Protein AF-A0A0L6UII6-F1 (afdb_monomer_lite)

Sequence (107 aa):
RLSQPPSSSTCNSNPASSAMIQGNSESFQNNSANNENSKGNSSSTWKQTPGVHTVKQSMKEDQFYMKKIKVMSQHSSNYRDQTVAMVKTKVIRQQVAEAEVTHMRTK

pLDDT: mean 73.09, std 25.51, range [31.62, 98.44]

Organism: NCBI:txid27349

Secondary structure (DSSP, 8-state):
-PPPPPPP--------------------------------------PPPPPHHHHHHHHHHHHHHHHHHHHHHHHHHHHHHHHHHHHHHHHHHHHHHHHHHHHHHH-

Structure (mmCIF, N/CA/C/O backbone):
data_AF-A0A0L6UII6-F1
#
_entry.id   AF-A0A0L6UII6-F1
#
loop_
_atom_site.group_PDB
_atom_site.id
_atom_site.type_symbol
_atom_site.label_atom_id
_atom_site.label_alt_id
_atom_site.label_comp_id
_atom_site.label_asym_id
_atom_site.label_entity_id
_atom_site.label_seq_id
_atom_site.pdbx_PDB_ins_code
_atom_site.Cartn_x
_atom_site.Cartn_y
_atom_site.Cartn_z
_atom_site.occupancy
_atom_site.B_iso_or_equiv
_atom_site.auth_seq_id
_atom_site.auth_comp_id
_atom_site.auth_asym_id
_atom_site.auth_atom_id
_atom_site.pdbx_PDB_model_num
ATOM 1 N N . ARG A 1 1 ? 26.121 22.310 -1.184 1.00 42.22 1 ARG A N 1
ATOM 2 C CA . ARG A 1 1 ? 24.942 23.201 -1.061 1.00 42.22 1 ARG A CA 1
ATOM 3 C C . ARG A 1 1 ? 23.721 22.314 -0.848 1.00 42.22 1 ARG A C 1
ATOM 5 O O . ARG A 1 1 ? 23.310 21.660 -1.793 1.00 42.22 1 ARG A O 1
ATOM 12 N N . LEU A 1 2 ? 23.244 22.196 0.393 1.00 42.50 2 LEU A N 1
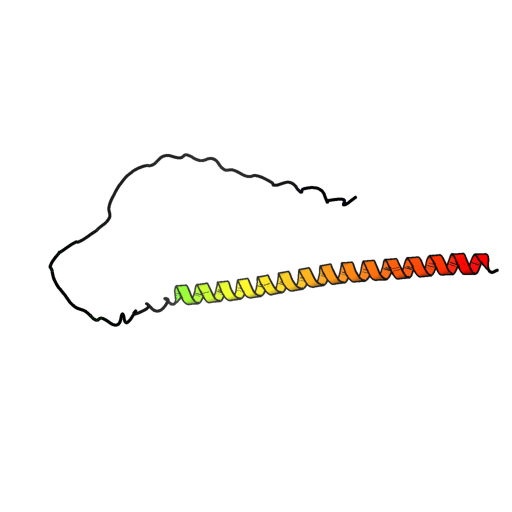ATOM 13 C CA . LEU A 1 2 ? 22.020 21.458 0.724 1.00 42.50 2 LEU A CA 1
ATOM 14 C C . LEU A 1 2 ? 20.824 22.400 0.529 1.00 42.50 2 LEU A C 1
ATOM 16 O O . LEU A 1 2 ? 20.823 23.487 1.100 1.00 42.50 2 LEU A O 1
ATOM 20 N N . SER A 1 3 ? 19.837 21.990 -0.268 1.00 44.59 3 SER A N 1
ATOM 21 C CA . SER A 1 3 ? 18.568 22.710 -0.440 1.00 44.59 3 SER A CA 1
ATOM 22 C C . SER A 1 3 ? 17.510 22.111 0.487 1.00 44.59 3 SER A C 1
ATOM 24 O O . SER A 1 3 ? 17.218 20.921 0.398 1.00 44.59 3 SER A O 1
ATOM 26 N N . GLN A 1 4 ? 16.952 22.933 1.374 1.00 52.38 4 GLN A N 1
ATOM 27 C CA . GLN A 1 4 ? 15.780 22.620 2.203 1.00 52.38 4 GLN A CA 1
ATOM 28 C C . GLN A 1 4 ? 14.473 22.883 1.419 1.00 52.38 4 GLN A C 1
ATOM 30 O O . GLN A 1 4 ? 14.469 23.764 0.555 1.00 52.38 4 GLN A O 1
ATOM 35 N N . PRO A 1 5 ? 13.362 22.171 1.701 1.00 47.78 5 PRO A N 1
ATOM 36 C CA . PRO A 1 5 ? 12.045 22.483 1.139 1.00 47.78 5 PRO A CA 1
ATOM 37 C C . PRO A 1 5 ? 11.284 23.566 1.947 1.00 47.78 5 PRO A C 1
ATOM 39 O O . PRO A 1 5 ? 11.589 23.773 3.123 1.00 47.78 5 PRO A O 1
ATOM 42 N N . PRO A 1 6 ? 10.292 24.252 1.335 1.00 47.94 6 PRO A N 1
ATOM 43 C CA . PRO A 1 6 ? 9.581 25.381 1.941 1.00 47.94 6 PRO A CA 1
ATOM 44 C C . PRO A 1 6 ? 8.506 24.971 2.964 1.00 47.94 6 PRO A C 1
ATOM 46 O O . PRO A 1 6 ? 7.826 23.956 2.823 1.00 47.94 6 PRO A O 1
ATOM 49 N N . SER A 1 7 ? 8.344 25.825 3.974 1.00 47.31 7 SER A N 1
ATOM 50 C CA . SER A 1 7 ? 7.404 25.742 5.096 1.00 47.31 7 SER A CA 1
ATOM 51 C C . SER A 1 7 ? 5.939 25.839 4.647 1.00 47.31 7 SER A C 1
ATOM 53 O O . SER A 1 7 ? 5.565 26.791 3.963 1.00 47.31 7 SER A O 1
ATOM 55 N N . SER A 1 8 ? 5.083 24.905 5.073 1.00 46.03 8 SER A N 1
ATOM 56 C CA . SER A 1 8 ? 3.636 24.959 4.823 1.00 46.03 8 SER A CA 1
ATOM 57 C C . SER A 1 8 ? 2.868 25.597 5.989 1.00 46.03 8 SER A C 1
ATOM 59 O O . SER A 1 8 ? 2.976 25.162 7.132 1.00 46.03 8 SER A O 1
ATOM 61 N N . SER A 1 9 ? 2.089 26.617 5.628 1.00 41.56 9 SER A N 1
ATOM 62 C CA . SER A 1 9 ? 1.083 27.392 6.367 1.00 41.56 9 SER A CA 1
ATOM 63 C C . SER A 1 9 ? 0.309 26.655 7.477 1.00 41.56 9 SER A C 1
ATOM 65 O O . SER A 1 9 ? -0.324 25.628 7.241 1.00 41.56 9 SER A O 1
ATOM 67 N N . THR A 1 10 ? 0.299 27.255 8.672 1.00 39.91 10 THR A N 1
ATOM 68 C CA . THR A 1 10 ? -0.571 26.908 9.805 1.00 39.91 10 THR A CA 1
ATOM 69 C C . THR A 1 10 ? -1.860 27.731 9.714 1.00 39.91 10 THR A C 1
ATOM 71 O O . THR A 1 10 ? -1.822 28.955 9.837 1.00 39.91 10 THR A O 1
ATOM 74 N N . CYS A 1 11 ? -3.013 27.094 9.511 1.00 32.25 11 CYS A N 1
ATOM 75 C CA . CYS A 1 11 ? -4.308 27.765 9.620 1.00 32.25 11 CYS A CA 1
ATOM 76 C C . CYS A 1 11 ? -4.738 27.847 11.095 1.00 32.25 11 CYS A C 1
ATOM 78 O O . CYS A 1 11 ? -5.068 26.845 11.726 1.00 32.25 11 CYS A O 1
ATOM 80 N N . ASN A 1 12 ? -4.705 29.070 11.628 1.00 39.38 12 ASN A N 1
ATOM 81 C CA . ASN A 1 12 ? -5.232 29.467 12.931 1.00 39.38 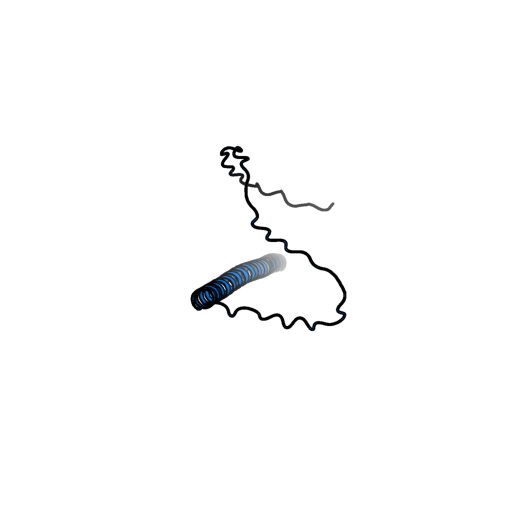12 ASN A CA 1
ATOM 82 C C . ASN A 1 12 ? -6.768 29.507 12.912 1.00 39.38 12 ASN A C 1
ATOM 84 O O . ASN A 1 12 ? -7.375 30.008 11.967 1.00 39.38 12 ASN A O 1
ATOM 88 N N . SER A 1 13 ? -7.401 29.085 14.003 1.00 39.84 13 SER A N 1
ATOM 89 C CA . SER A 1 13 ? -8.771 29.474 14.349 1.00 39.84 13 SER A CA 1
ATOM 90 C C . SER A 1 13 ? -8.878 29.567 15.869 1.00 39.84 13 SER A C 1
ATOM 92 O O . SER A 1 13 ? -8.976 28.557 16.557 1.00 39.84 13 SER A O 1
ATOM 94 N N . ASN A 1 14 ? -8.819 30.796 16.386 1.00 46.53 14 ASN A N 1
ATOM 95 C CA . ASN A 1 14 ? -9.210 31.131 17.754 1.00 46.53 14 ASN A CA 1
ATOM 96 C C . ASN A 1 14 ? -10.729 31.337 17.807 1.00 46.53 14 ASN A C 1
ATOM 98 O O . ASN A 1 14 ? -11.262 32.045 16.952 1.00 46.53 14 ASN A O 1
ATOM 102 N N . PRO A 1 15 ? -11.394 30.899 18.883 1.00 44.84 15 PRO A N 1
ATOM 103 C CA . PRO A 1 15 ? -12.525 31.624 19.431 1.00 44.84 15 PRO A CA 1
ATOM 104 C C . PRO A 1 15 ? -12.137 32.206 20.795 1.00 44.84 15 PRO A C 1
ATOM 106 O O . PRO A 1 15 ? -11.878 31.485 21.755 1.00 44.84 15 PRO A O 1
ATOM 109 N N . ALA A 1 16 ? -12.090 33.535 20.878 1.00 42.03 16 ALA A N 1
ATOM 110 C CA . ALA A 1 16 ? -12.043 34.235 22.152 1.00 42.03 16 ALA A CA 1
ATOM 111 C C . ALA A 1 16 ? -13.435 34.184 22.801 1.00 42.03 16 ALA A C 1
ATOM 113 O O . ALA A 1 16 ? -14.405 34.672 22.221 1.00 42.03 16 ALA A O 1
ATOM 114 N N . SER A 1 17 ? -13.536 33.637 24.014 1.00 40.78 17 SER A N 1
ATOM 115 C CA . SER A 1 17 ? -14.628 33.971 24.928 1.00 40.78 17 SER A CA 1
ATOM 116 C C . SER A 1 17 ? -14.146 33.921 26.380 1.00 40.78 17 SER A C 1
ATOM 118 O O . SER A 1 17 ? -13.778 32.871 26.894 1.00 40.78 17 SER A O 1
ATOM 120 N N . SER A 1 18 ? -14.100 35.118 26.967 1.00 37.16 18 SER A N 1
ATOM 121 C CA . SER A 1 18 ? -14.169 35.485 28.384 1.00 37.16 18 SER A CA 1
ATOM 122 C C . SER A 1 18 ? -13.521 34.577 29.431 1.00 37.16 18 SER A C 1
ATOM 124 O O . SER A 1 18 ? -14.130 33.656 29.968 1.00 37.16 18 SER A O 1
ATOM 126 N N . ALA A 1 19 ? -12.326 34.985 29.858 1.00 43.88 19 ALA A N 1
ATOM 127 C CA . ALA A 1 19 ? -11.842 34.735 31.206 1.00 43.88 19 ALA A CA 1
ATOM 128 C C . ALA A 1 19 ? -12.627 35.608 32.203 1.00 43.88 19 ALA A C 1
ATOM 130 O O . ALA A 1 19 ? -12.491 36.825 32.165 1.00 43.88 19 ALA A O 1
ATOM 131 N N . MET A 1 20 ? -13.446 34.985 33.057 1.00 41.50 20 MET A N 1
ATOM 132 C CA . MET A 1 20 ? -13.833 35.416 34.414 1.00 41.50 20 MET A CA 1
ATOM 133 C C . MET A 1 20 ? -14.890 34.437 34.939 1.00 41.50 20 MET A C 1
ATOM 135 O O . MET A 1 20 ? -16.027 34.541 34.508 1.00 41.50 20 MET A O 1
ATOM 139 N N . ILE A 1 21 ? -14.525 33.516 35.842 1.00 41.09 21 ILE A N 1
ATOM 140 C CA . ILE A 1 21 ? -15.174 33.304 37.154 1.00 41.09 21 ILE A CA 1
ATOM 141 C C . ILE A 1 21 ? -14.120 32.643 38.055 1.00 41.09 21 ILE A C 1
ATOM 143 O O . ILE A 1 21 ? -13.785 31.472 37.901 1.00 41.09 21 ILE A O 1
ATOM 147 N N . GLN A 1 22 ? -13.594 33.427 38.994 1.00 37.16 22 GLN A N 1
ATOM 148 C CA . GLN A 1 22 ? -13.014 32.934 40.236 1.00 37.16 22 GLN A CA 1
ATOM 149 C C . GLN A 1 22 ? -14.155 32.875 41.256 1.00 37.16 22 GLN A C 1
ATOM 151 O O . GLN A 1 22 ? -14.829 33.877 41.483 1.00 37.16 22 GLN A O 1
ATOM 156 N N . GLY A 1 23 ? -14.384 31.700 41.837 1.00 31.62 23 GLY A N 1
ATOM 157 C CA . GLY A 1 23 ? -15.409 31.460 42.846 1.00 31.62 23 GLY A CA 1
ATOM 158 C C . GLY A 1 23 ? -15.216 30.084 43.474 1.00 31.62 23 GLY A C 1
ATOM 159 O O . GLY A 1 23 ? -15.505 29.070 42.849 1.00 31.62 23 GLY A O 1
ATOM 160 N N . ASN A 1 24 ? -14.666 30.096 44.687 1.00 43.03 24 ASN A N 1
ATOM 161 C CA . ASN A 1 24 ? -14.556 29.018 45.683 1.00 43.03 24 ASN A CA 1
ATOM 162 C C . ASN A 1 24 ? -15.922 28.296 45.843 1.00 43.03 24 ASN A C 1
ATOM 164 O O . ASN A 1 24 ? -16.942 28.859 45.466 1.00 43.03 24 ASN A O 1
ATOM 168 N N . SER A 1 25 ? -16.127 27.093 46.370 1.00 43.47 25 SER A N 1
ATOM 169 C CA . SER A 1 25 ? -15.527 26.225 47.394 1.00 43.47 25 SER A CA 1
ATOM 170 C C . SER A 1 25 ? -16.273 24.875 47.179 1.00 43.47 25 SER A C 1
ATOM 172 O O . SER A 1 25 ? -17.355 24.871 46.606 1.00 43.47 25 SER A O 1
ATOM 174 N N . GLU A 1 26 ? -15.823 23.669 47.503 1.00 32.91 26 GLU A N 1
ATOM 175 C CA . GLU A 1 26 ? -15.523 23.173 48.838 1.00 32.91 26 GLU A CA 1
ATOM 176 C C . GLU A 1 26 ? -15.027 21.727 48.685 1.00 32.91 26 GLU A C 1
ATOM 178 O O . GLU A 1 26 ? -15.648 20.881 48.039 1.00 32.91 26 GLU A O 1
ATOM 183 N N . SER A 1 27 ? -13.876 21.464 49.290 1.00 36.53 27 SER A N 1
ATOM 184 C CA . SER A 1 27 ? -13.357 20.131 49.552 1.00 36.53 27 SER A CA 1
ATOM 185 C C . SER A 1 27 ? -14.042 19.616 50.817 1.00 36.53 27 SER A C 1
ATOM 187 O O . SER A 1 27 ? -13.889 20.232 51.871 1.00 36.53 27 SER A O 1
ATOM 189 N N . PHE A 1 28 ? -14.7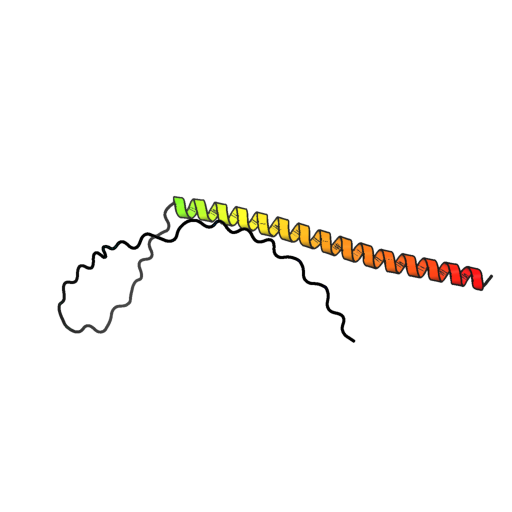20 18.470 50.764 1.00 34.41 28 PHE A N 1
ATOM 190 C CA . PHE A 1 28 ? -15.074 17.749 51.987 1.00 34.41 28 PHE A CA 1
ATOM 191 C C . PHE A 1 28 ? -13.889 16.880 52.419 1.00 34.41 28 PHE A C 1
ATOM 193 O O . PHE A 1 28 ? -13.818 15.684 52.142 1.00 34.41 28 PHE A O 1
ATOM 200 N N . GLN A 1 29 ? -12.933 17.522 53.090 1.00 42.56 29 GLN A N 1
ATOM 201 C CA . GLN A 1 29 ? -12.005 16.863 54.001 1.00 42.56 29 GLN A CA 1
ATOM 202 C C . GLN A 1 29 ? -12.745 16.607 55.316 1.00 42.56 29 GLN A C 1
ATOM 204 O O . GLN A 1 29 ? -13.026 17.546 56.053 1.00 42.56 29 GLN A O 1
ATOM 209 N N . ASN A 1 30 ? -13.007 15.343 55.643 1.00 35.38 30 ASN A N 1
ATOM 210 C CA . ASN A 1 30 ? -13.278 14.948 57.022 1.00 35.38 30 ASN A CA 1
ATOM 211 C C . ASN A 1 30 ? -11.998 14.330 57.584 1.00 35.38 30 ASN A C 1
ATOM 213 O O . ASN A 1 30 ? -11.712 13.155 57.369 1.00 35.38 30 ASN A O 1
ATOM 217 N N . ASN A 1 31 ? -11.210 15.151 58.276 1.00 49.09 31 ASN A N 1
ATOM 218 C CA . ASN A 1 31 ? -10.140 14.673 59.142 1.00 49.09 31 ASN A CA 1
ATOM 219 C C . ASN A 1 31 ? -10.753 14.241 60.479 1.00 49.09 31 ASN A C 1
ATOM 221 O O . ASN A 1 31 ? -11.454 15.020 61.120 1.00 49.09 31 ASN A O 1
ATOM 225 N N . SER A 1 32 ? -10.421 13.040 60.945 1.00 44.41 32 SER A N 1
ATOM 226 C CA . SER A 1 32 ? -10.421 12.733 62.375 1.00 44.41 32 SER A CA 1
ATOM 227 C C . SER A 1 32 ? -9.091 12.062 62.684 1.00 44.41 32 SER A C 1
ATOM 229 O O . SER A 1 32 ? -8.805 10.963 62.215 1.00 44.41 32 SER A O 1
ATOM 231 N N . ALA A 1 33 ? -8.226 12.807 63.365 1.00 48.00 33 ALA A N 1
ATOM 232 C CA . ALA A 1 33 ? -6.905 12.364 63.770 1.00 48.00 33 ALA A CA 1
ATOM 233 C C . ALA A 1 33 ? -7.015 11.347 64.910 1.00 48.00 33 ALA A C 1
ATOM 235 O O . ALA A 1 33 ? -7.786 11.567 65.840 1.00 48.00 33 ALA A O 1
ATOM 236 N N . ASN A 1 34 ? -6.197 10.293 64.876 1.00 37.62 34 ASN A N 1
ATOM 237 C CA . ASN A 1 34 ? -5.447 9.851 66.049 1.00 37.62 34 ASN A CA 1
ATOM 238 C C . ASN A 1 34 ? -4.303 8.899 65.672 1.00 37.62 34 ASN A C 1
ATOM 240 O O . ASN A 1 34 ? -4.251 8.321 64.593 1.00 37.62 34 ASN A O 1
ATOM 244 N N . ASN A 1 35 ? -3.356 8.881 66.594 1.00 39.81 35 ASN A N 1
ATOM 245 C CA . ASN A 1 35 ? -1.933 8.600 66.522 1.00 39.81 35 ASN A CA 1
ATOM 246 C C . ASN A 1 35 ? -1.538 7.115 66.314 1.00 39.81 35 ASN A C 1
ATOM 248 O O . ASN A 1 35 ? -2.310 6.208 66.601 1.00 39.81 35 ASN A O 1
ATOM 252 N N . GLU A 1 36 ? -0.261 6.942 65.951 1.00 41.53 36 GLU A N 1
ATOM 253 C CA . GLU A 1 36 ? 0.640 5.828 66.286 1.00 41.53 36 GLU A CA 1
ATOM 254 C C . GLU A 1 36 ? 0.613 4.514 65.472 1.00 41.53 36 GLU A C 1
ATOM 256 O O . GLU A 1 36 ? -0.354 3.768 65.422 1.00 41.53 36 GLU A O 1
ATOM 261 N N . ASN A 1 37 ? 1.793 4.223 64.899 1.00 46.72 37 ASN A N 1
ATOM 262 C CA . ASN A 1 37 ? 2.375 2.912 64.598 1.00 46.72 37 ASN A CA 1
ATOM 263 C C . ASN A 1 37 ? 1.460 1.794 64.067 1.00 46.72 37 ASN A C 1
ATOM 265 O O . ASN A 1 37 ? 0.871 1.040 64.832 1.00 46.72 37 ASN A O 1
ATOM 269 N N . SER A 1 38 ? 1.591 1.479 62.774 1.00 40.09 38 SER A N 1
ATOM 270 C CA . SER A 1 38 ? 1.727 0.069 62.391 1.00 40.09 38 SER A CA 1
ATOM 271 C C . SER A 1 38 ? 2.463 -0.096 61.067 1.00 40.09 38 SER A C 1
ATOM 273 O O . SER A 1 38 ? 2.074 0.401 60.012 1.00 40.09 38 SER A O 1
ATOM 275 N N . LYS A 1 39 ? 3.580 -0.806 61.164 1.00 51.75 39 LYS A N 1
ATOM 276 C CA . LYS A 1 39 ? 4.400 -1.303 60.073 1.00 51.75 39 LYS A CA 1
ATOM 277 C C . LYS A 1 39 ? 3.667 -2.511 59.490 1.00 51.75 39 LYS A C 1
ATOM 279 O O . LYS A 1 39 ? 3.479 -3.501 60.185 1.00 51.75 39 LYS A O 1
ATOM 284 N N . GLY A 1 40 ? 3.307 -2.429 58.213 1.00 52.41 40 GLY A N 1
ATOM 285 C CA . GLY A 1 40 ? 2.728 -3.533 57.450 1.00 52.41 40 GLY A CA 1
ATOM 286 C C . GLY A 1 40 ? 1.288 -3.263 57.048 1.00 52.41 40 GLY A C 1
ATOM 287 O O . GLY A 1 40 ? 0.420 -3.181 57.898 1.00 52.41 40 GLY A O 1
ATOM 288 N N . ASN A 1 41 ? 1.052 -3.137 55.743 1.00 44.75 41 ASN A N 1
ATOM 289 C CA . ASN A 1 41 ? -0.219 -3.484 55.118 1.00 44.75 41 ASN A CA 1
ATOM 290 C C . ASN A 1 41 ? 0.031 -3.658 53.619 1.00 44.75 41 ASN A C 1
ATOM 292 O O . ASN A 1 41 ? 0.255 -2.697 52.886 1.00 44.75 41 ASN A O 1
ATOM 296 N N . SER A 1 42 ? 0.040 -4.915 53.177 1.00 60.97 42 SER A N 1
ATOM 297 C CA . SER A 1 42 ? -0.080 -5.284 51.772 1.00 60.97 42 SER A CA 1
ATOM 298 C C . SER A 1 42 ? -1.330 -4.610 51.209 1.00 60.97 42 SER A C 1
ATOM 300 O O . SER A 1 42 ? -2.448 -4.991 51.558 1.00 60.97 42 SER A O 1
ATOM 302 N N . SER A 1 43 ? -1.156 -3.587 50.375 1.00 59.69 43 SER A N 1
ATOM 303 C CA . SER A 1 43 ? -2.264 -2.882 49.740 1.00 59.69 43 SER A CA 1
ATOM 304 C C . SER A 1 43 ? -2.910 -3.791 48.695 1.00 59.69 43 SER A C 1
ATOM 306 O O . SER A 1 43 ? -2.587 -3.749 47.506 1.00 59.69 43 SER A O 1
ATOM 308 N N . SER A 1 44 ? -3.850 -4.638 49.126 1.00 62.00 44 SER A N 1
ATOM 309 C CA . SER A 1 44 ? -4.772 -5.290 48.200 1.00 62.00 44 SER A CA 1
ATOM 310 C C . SER A 1 44 ? -5.598 -4.184 47.544 1.00 62.00 44 SER A C 1
ATOM 312 O O . SER A 1 44 ? -6.570 -3.675 48.104 1.00 62.00 44 SER A O 1
ATOM 314 N N . THR A 1 45 ? -5.144 -3.741 46.378 1.00 74.62 45 THR A N 1
ATOM 315 C CA . THR A 1 45 ? -5.818 -2.707 45.604 1.00 74.62 45 THR A CA 1
ATOM 316 C C . THR A 1 45 ? -7.015 -3.369 44.941 1.00 74.62 45 THR A C 1
ATOM 318 O O . THR A 1 45 ? -6.892 -3.967 43.873 1.00 74.62 45 THR A O 1
ATOM 321 N N . TRP A 1 46 ? -8.173 -3.306 45.592 1.00 69.88 46 TRP A N 1
ATOM 322 C CA . TRP A 1 46 ? -9.440 -3.702 44.989 1.00 69.88 46 TRP A CA 1
ATOM 323 C C . TRP A 1 46 ? -9.747 -2.728 43.850 1.00 69.88 46 TRP A C 1
ATOM 325 O O . TRP A 1 46 ? -10.219 -1.615 44.075 1.00 69.88 46 TRP A O 1
ATOM 335 N N . LYS A 1 47 ? -9.413 -3.108 42.612 1.00 82.38 47 LYS A N 1
ATOM 336 C CA . LYS A 1 47 ? -9.804 -2.327 41.436 1.00 82.38 47 LYS A CA 1
ATOM 337 C C . LYS A 1 47 ? -11.273 -2.592 41.145 1.00 82.38 47 LYS A C 1
ATOM 339 O O . LYS A 1 47 ? -11.676 -3.740 40.978 1.00 82.38 47 LYS A O 1
ATOM 344 N N . GLN A 1 48 ? -12.058 -1.523 41.074 1.00 85.19 48 GLN A N 1
ATOM 345 C CA . GLN A 1 48 ? -13.453 -1.612 40.675 1.00 85.19 48 GLN A CA 1
ATOM 346 C C . GLN A 1 48 ? -13.541 -2.125 39.236 1.00 85.19 48 GLN A C 1
ATOM 348 O O . GLN A 1 48 ? -12.859 -1.621 38.339 1.00 85.19 48 GLN A O 1
ATOM 353 N N . THR A 1 49 ? -14.367 -3.144 39.020 1.00 87.12 49 THR A N 1
ATOM 354 C CA . THR A 1 49 ? -14.625 -3.681 37.688 1.00 87.12 49 THR A CA 1
ATOM 355 C C . THR A 1 49 ? -15.310 -2.612 36.836 1.00 87.12 49 THR A C 1
ATOM 357 O O . THR A 1 49 ? -16.262 -1.982 37.306 1.00 87.12 49 THR A O 1
ATOM 360 N N . PRO A 1 50 ? -14.864 -2.392 35.586 1.00 89.44 50 PRO A N 1
ATOM 361 C CA . PRO A 1 50 ? -15.526 -1.456 34.691 1.00 89.44 50 PRO A CA 1
ATOM 362 C C . PRO A 1 50 ? -16.999 -1.823 34.516 1.00 89.44 50 PRO A C 1
ATOM 364 O O . PRO A 1 50 ? -17.343 -2.985 34.288 1.00 89.44 50 PRO A O 1
ATOM 367 N N . GLY A 1 51 ? -17.875 -0.824 34.604 1.00 93.81 51 GLY A N 1
ATOM 368 C CA . GLY A 1 51 ? -19.297 -1.024 34.358 1.00 93.81 51 GLY A CA 1
ATOM 369 C C . GLY A 1 51 ? -19.566 -1.442 32.910 1.00 93.81 51 GLY A C 1
ATOM 370 O O . GLY A 1 51 ? -18.789 -1.152 31.998 1.00 93.81 51 GLY A O 1
ATOM 371 N N . VAL A 1 52 ? -20.719 -2.071 32.674 1.00 91.62 52 VAL A N 1
ATOM 372 C CA . VAL A 1 52 ? -21.143 -2.542 31.340 1.00 91.62 52 VAL A CA 1
ATOM 373 C C . VAL A 1 52 ? -21.087 -1.431 30.284 1.00 91.62 52 VAL A C 1
ATOM 375 O O . VAL A 1 52 ? -20.724 -1.687 29.139 1.00 91.62 52 VAL A O 1
ATOM 378 N N . HIS A 1 53 ? -21.419 -0.191 30.656 1.00 92.81 53 HIS A N 1
ATOM 379 C CA . HIS A 1 53 ? -21.335 0.960 29.753 1.00 92.81 53 HIS A CA 1
ATOM 380 C C . HIS A 1 53 ? -19.899 1.261 29.323 1.00 92.81 53 HIS A C 1
ATOM 382 O O . HIS A 1 53 ? -19.661 1.471 28.136 1.00 92.81 53 HIS A O 1
ATOM 388 N N . THR A 1 54 ? -18.947 1.216 30.257 1.00 91.38 54 THR A N 1
ATOM 389 C CA . THR A 1 54 ? -17.523 1.425 29.979 1.00 91.38 54 THR A CA 1
ATOM 390 C C . THR A 1 54 ? -16.992 0.357 29.030 1.00 91.38 54 THR A C 1
ATOM 392 O O . THR A 1 54 ? -16.359 0.694 28.036 1.00 91.38 54 THR A O 1
ATOM 395 N N . VAL A 1 55 ? -17.326 -0.916 29.270 1.00 89.38 55 VAL A N 1
ATOM 396 C CA . VAL A 1 55 ? -16.910 -2.029 28.396 1.00 89.38 55 VAL A CA 1
ATOM 397 C C . VAL A 1 55 ? -17.534 -1.909 27.001 1.00 89.38 55 VAL A C 1
ATOM 399 O O . VAL A 1 55 ? -16.855 -2.067 25.990 1.00 89.38 55 VAL A O 1
ATOM 402 N N . LYS A 1 56 ? -18.828 -1.578 26.907 1.00 90.38 56 LYS A N 1
ATOM 403 C CA . LYS A 1 56 ? -19.489 -1.366 25.606 1.00 90.38 56 LYS A CA 1
ATOM 404 C C . LYS A 1 56 ? -18.866 -0.209 24.828 1.00 90.38 56 LYS A C 1
ATOM 406 O O . LYS A 1 56 ? -18.792 -0.280 23.603 1.00 90.38 56 LYS A O 1
ATOM 411 N N . GLN A 1 57 ? -18.467 0.853 25.519 1.00 93.25 57 GLN A N 1
ATOM 412 C CA . GLN A 1 57 ? -17.830 2.007 24.900 1.00 93.25 57 GLN A CA 1
ATOM 413 C C . GLN A 1 57 ? -16.420 1.664 24.409 1.00 93.25 57 GLN A C 1
ATOM 415 O O . GLN A 1 57 ? -16.125 1.914 23.242 1.00 93.25 57 GLN A O 1
ATOM 420 N N . SER A 1 58 ? -15.601 1.000 25.230 1.00 91.31 58 SER A N 1
ATOM 421 C CA . SER A 1 58 ? -14.244 0.604 24.833 1.00 91.31 58 SER A CA 1
ATOM 422 C C . SER A 1 58 ? -14.258 -0.327 23.619 1.00 91.31 58 SER A C 1
ATOM 424 O O . SER A 1 58 ? -13.516 -0.112 22.670 1.00 91.31 58 SER A O 1
ATOM 426 N N . MET A 1 59 ? -15.189 -1.285 23.563 1.00 90.19 59 MET A N 1
ATOM 427 C CA . MET A 1 59 ? -15.330 -2.165 22.396 1.00 90.19 59 MET A CA 1
ATOM 428 C C . MET A 1 59 ? -15.670 -1.399 21.106 1.00 90.19 59 MET A C 1
ATOM 430 O O . MET A 1 59 ? -15.215 -1.774 20.025 1.00 90.19 59 MET A O 1
ATOM 434 N N . LYS A 1 60 ? -16.476 -0.332 21.187 1.00 92.94 60 LYS A N 1
ATOM 435 C CA . LYS A 1 60 ? -16.777 0.521 20.023 1.00 92.94 60 LYS A CA 1
ATOM 436 C C . LYS A 1 60 ? -15.554 1.326 19.593 1.00 92.94 60 LYS A C 1
ATOM 438 O O . LYS A 1 60 ? -15.314 1.468 18.393 1.00 92.94 60 LYS A O 1
ATOM 443 N N . GLU A 1 61 ? -14.795 1.838 20.554 1.00 93.38 61 GLU A N 1
ATOM 444 C CA . GLU A 1 61 ? -13.557 2.581 20.310 1.00 93.38 61 GLU A CA 1
ATOM 445 C C . GLU A 1 61 ? -12.489 1.690 19.671 1.00 93.38 61 GLU A C 1
ATOM 447 O O . GLU A 1 61 ? -11.906 2.085 18.661 1.00 93.38 61 GLU A O 1
ATOM 452 N N . ASP A 1 62 ? -12.323 0.457 20.151 1.00 94.06 62 ASP A N 1
ATOM 453 C CA . ASP A 1 62 ? -11.413 -0.535 19.569 1.00 94.06 62 ASP A CA 1
ATOM 454 C C . ASP A 1 62 ? -11.784 -0.847 18.114 1.00 94.06 62 ASP A C 1
ATOM 456 O O . ASP A 1 62 ? -10.932 -0.853 17.220 1.00 94.06 62 ASP A O 1
ATOM 460 N N . GLN A 1 63 ? -13.078 -1.039 17.837 1.00 95.25 63 GLN A N 1
ATOM 461 C CA . GLN A 1 63 ? -13.565 -1.256 16.472 1.00 95.25 63 GLN A CA 1
ATOM 462 C C . GLN A 1 63 ? -13.312 -0.047 15.566 1.00 95.25 63 GLN A C 1
ATOM 464 O O . GLN A 1 63 ? -12.935 -0.212 14.400 1.00 95.25 63 GLN A O 1
ATOM 469 N N . PHE A 1 64 ? -13.521 1.168 16.074 1.00 93.62 64 PHE A N 1
ATOM 470 C CA . PHE A 1 64 ? -13.228 2.395 15.339 1.00 93.62 64 PHE A CA 1
ATOM 471 C C . PHE A 1 64 ? -11.729 2.532 15.059 1.00 93.62 64 PHE A C 1
ATOM 473 O O . PHE A 1 64 ? -11.336 2.800 13.921 1.00 93.62 64 PHE A O 1
ATOM 480 N N . TYR A 1 65 ? -10.888 2.291 16.063 1.00 95.38 65 TYR A N 1
ATOM 481 C CA . TYR A 1 65 ? -9.438 2.370 15.946 1.00 95.38 65 TYR A CA 1
ATOM 482 C C . TYR A 1 65 ? -8.897 1.347 14.943 1.00 95.38 65 TYR A C 1
ATOM 484 O O . TYR A 1 65 ? -8.123 1.702 14.052 1.00 95.38 65 TYR A O 1
ATOM 492 N N . MET A 1 66 ? -9.391 0.108 14.993 1.00 96.44 66 MET A N 1
ATOM 493 C CA . MET A 1 66 ? -9.037 -0.931 14.026 1.00 96.44 66 MET A CA 1
ATOM 494 C C . MET A 1 66 ? -9.418 -0.528 12.594 1.00 96.44 66 MET A C 1
ATOM 496 O O . MET A 1 66 ? -8.611 -0.664 11.669 1.00 96.44 66 MET A O 1
ATOM 500 N N . LYS A 1 67 ? -10.624 0.025 12.393 1.00 97.19 67 LYS A N 1
ATOM 501 C CA . LYS A 1 67 ? -11.043 0.554 11.082 1.00 97.19 67 LYS A CA 1
ATOM 502 C C . LYS A 1 67 ? -10.137 1.696 10.623 1.00 97.19 67 LYS A C 1
ATOM 504 O O . LYS A 1 67 ? -9.723 1.706 9.464 1.00 97.19 67 LYS A O 1
ATOM 509 N N . LYS A 1 68 ? -9.796 2.623 11.520 1.00 96.62 68 LYS A N 1
ATOM 510 C CA . LYS A 1 68 ? -8.910 3.755 11.230 1.00 96.62 68 LYS A CA 1
ATOM 511 C C . LYS A 1 68 ? -7.526 3.281 10.783 1.00 96.62 68 LYS A C 1
ATOM 513 O O . LYS A 1 68 ? -7.060 3.727 9.736 1.00 96.62 68 LYS A O 1
ATOM 518 N N . ILE A 1 69 ? -6.911 2.340 11.506 1.00 97.38 69 ILE A N 1
ATOM 519 C CA . ILE A 1 69 ? -5.617 1.752 11.121 1.00 97.38 69 ILE A CA 1
ATOM 520 C C . ILE A 1 69 ? -5.707 1.118 9.734 1.00 97.38 69 ILE A C 1
ATOM 522 O O . ILE A 1 69 ? -4.861 1.392 8.884 1.00 97.38 69 ILE A O 1
ATOM 526 N N . LYS A 1 70 ? -6.742 0.306 9.481 1.00 97.62 70 LYS A N 1
ATOM 527 C CA . LYS A 1 70 ? -6.916 -0.369 8.189 1.00 97.62 70 LYS A CA 1
ATOM 528 C C . LYS A 1 70 ? -6.984 0.630 7.033 1.00 97.62 70 LYS A C 1
ATOM 530 O O . LYS A 1 70 ? -6.282 0.461 6.040 1.00 97.62 70 LYS A O 1
ATOM 535 N N . VAL A 1 71 ? -7.801 1.675 7.167 1.00 97.31 71 VAL A N 1
ATOM 536 C CA . VAL A 1 71 ? -7.942 2.713 6.134 1.00 97.31 71 VAL A CA 1
ATOM 537 C C . VAL A 1 71 ? -6.623 3.455 5.920 1.00 97.31 71 VAL A C 1
ATOM 539 O O . VAL A 1 71 ? -6.198 3.616 4.777 1.00 97.31 71 VAL A O 1
ATOM 542 N N . MET A 1 72 ? -5.940 3.850 6.997 1.00 97.31 72 MET A N 1
ATOM 543 C CA . MET A 1 72 ? -4.647 4.534 6.897 1.00 97.31 72 MET A CA 1
ATOM 544 C C . MET A 1 72 ? -3.584 3.664 6.222 1.00 97.31 72 MET A C 1
ATOM 546 O O . MET A 1 72 ? -2.854 4.157 5.366 1.00 97.31 72 MET A O 1
ATOM 550 N N . SER A 1 73 ? -3.524 2.375 6.563 1.00 97.25 73 SER A N 1
ATOM 551 C CA . SER A 1 73 ? -2.594 1.420 5.954 1.00 97.25 73 SER A CA 1
ATOM 552 C C . SER A 1 73 ? -2.872 1.213 4.467 1.00 97.25 73 SER A C 1
ATOM 554 O O . SER A 1 73 ? -1.943 1.143 3.665 1.00 97.25 73 SER A O 1
ATOM 556 N N . GLN A 1 74 ? -4.145 1.113 4.081 1.00 96.50 74 GLN A N 1
ATOM 557 C CA . GLN A 1 74 ? -4.513 0.957 2.677 1.00 96.50 74 GLN A CA 1
ATOM 558 C C . GLN A 1 74 ? -4.140 2.204 1.868 1.00 96.50 74 GLN A C 1
ATOM 560 O O . GLN A 1 74 ? -3.587 2.098 0.773 1.00 96.50 74 GLN A O 1
ATOM 565 N N . HIS A 1 75 ? -4.426 3.383 2.421 1.00 96.38 75 HIS A N 1
ATOM 566 C CA . HIS A 1 75 ? -4.118 4.655 1.781 1.00 96.38 75 HIS A CA 1
ATOM 567 C C . HIS A 1 75 ? -2.604 4.858 1.619 1.00 96.38 75 HIS A C 1
ATOM 569 O O . HIS A 1 75 ? -2.144 5.242 0.544 1.00 96.38 75 HIS A O 1
ATOM 575 N N . SER A 1 76 ? -1.813 4.552 2.653 1.00 95.75 76 SER A N 1
ATOM 576 C CA . SER A 1 76 ? -0.355 4.697 2.594 1.00 95.75 76 SER A CA 1
ATOM 577 C C . SER A 1 76 ? 0.297 3.715 1.616 1.00 95.75 76 SER A C 1
ATOM 579 O O . SER A 1 76 ? 1.202 4.115 0.880 1.00 95.75 76 SER A O 1
ATOM 581 N N . SER A 1 77 ? -0.184 2.466 1.550 1.00 94.69 77 SER A N 1
ATOM 582 C CA . SER A 1 77 ? 0.288 1.493 0.555 1.00 94.69 77 SER A CA 1
ATOM 583 C C . SER A 1 77 ? 0.006 1.980 -0.860 1.00 94.69 77 SER A C 1
ATOM 585 O O . SER A 1 77 ? 0.926 2.058 -1.667 1.00 94.69 77 SER A O 1
ATOM 587 N N . ASN A 1 78 ? -1.234 2.395 -1.141 1.00 95.88 78 ASN A N 1
ATOM 588 C CA . ASN A 1 78 ? -1.627 2.855 -2.472 1.00 95.88 78 ASN A CA 1
ATOM 589 C C . ASN A 1 78 ? -0.758 4.031 -2.955 1.00 95.88 78 ASN A C 1
ATOM 591 O O . ASN A 1 78 ? -0.238 4.002 -4.070 1.00 95.88 78 ASN A O 1
ATOM 595 N N . TYR A 1 79 ? -0.523 5.017 -2.085 1.00 96.44 79 TYR A N 1
ATOM 596 C CA . TYR A 1 79 ? 0.336 6.160 -2.395 1.00 96.44 79 TYR A CA 1
ATOM 597 C C . TYR A 1 79 ? 1.787 5.748 -2.699 1.00 96.44 79 TYR A C 1
ATOM 599 O O . TYR A 1 79 ? 2.409 6.228 -3.658 1.00 96.44 79 TYR A O 1
ATOM 607 N N . ARG A 1 80 ? 2.342 4.830 -1.898 1.00 96.56 80 ARG A N 1
ATOM 608 C CA . ARG A 1 80 ? 3.690 4.295 -2.118 1.00 96.56 80 ARG A CA 1
ATOM 609 C C . ARG A 1 80 ? 3.774 3.548 -3.447 1.00 96.56 80 ARG A C 1
ATOM 611 O O . ARG A 1 80 ? 4.708 3.792 -4.211 1.00 96.56 80 ARG A O 1
ATOM 618 N N . ASP A 1 81 ? 2.806 2.685 -3.733 1.00 97.31 81 ASP A N 1
ATOM 619 C CA . ASP A 1 81 ? 2.769 1.869 -4.948 1.00 97.31 81 ASP A CA 1
ATOM 620 C C . ASP A 1 81 ? 2.671 2.748 -6.198 1.00 97.31 81 ASP A C 1
ATOM 622 O O . ASP A 1 81 ? 3.419 2.547 -7.159 1.00 97.31 81 ASP A O 1
ATOM 626 N N . GLN A 1 82 ? 1.840 3.792 -6.152 1.00 97.62 82 GLN A N 1
ATOM 627 C CA . GLN A 1 82 ? 1.742 4.785 -7.219 1.00 97.62 82 GLN A CA 1
ATOM 628 C C . GLN A 1 82 ? 3.084 5.491 -7.463 1.00 97.62 82 GLN A C 1
ATOM 630 O O . GLN A 1 82 ? 3.528 5.621 -8.608 1.00 97.62 82 GLN A O 1
ATOM 635 N N . THR A 1 83 ? 3.760 5.914 -6.393 1.00 97.56 83 THR A N 1
ATOM 636 C CA . THR A 1 83 ? 5.065 6.583 -6.489 1.00 97.56 83 THR A CA 1
ATOM 637 C C . THR A 1 83 ? 6.116 5.656 -7.100 1.00 97.56 83 THR A C 1
ATOM 639 O O . THR A 1 83 ? 6.842 6.051 -8.016 1.00 97.56 83 THR A O 1
ATOM 642 N N . VAL A 1 84 ? 6.172 4.401 -6.647 1.00 98.12 84 VAL A N 1
ATOM 643 C CA . VAL A 1 84 ? 7.095 3.387 -7.178 1.00 98.12 84 VAL A CA 1
ATOM 644 C C . VAL A 1 84 ? 6.815 3.114 -8.657 1.00 98.12 84 VAL A C 1
ATOM 646 O O . VAL A 1 84 ? 7.753 3.075 -9.457 1.00 98.12 84 VAL A O 1
ATOM 649 N N . ALA A 1 85 ? 5.546 2.965 -9.043 1.00 98.12 85 ALA A N 1
ATOM 650 C CA . ALA A 1 85 ? 5.152 2.745 -10.433 1.00 98.12 85 ALA A CA 1
ATOM 651 C C . ALA A 1 85 ? 5.561 3.920 -11.336 1.00 98.12 85 ALA A C 1
ATOM 653 O O . ALA A 1 85 ? 6.117 3.709 -12.418 1.00 98.12 85 ALA A O 1
ATOM 654 N N . MET A 1 86 ? 5.363 5.158 -10.874 1.00 98.25 86 MET A N 1
ATOM 655 C CA . MET A 1 86 ? 5.779 6.354 -11.605 1.00 98.25 86 MET A CA 1
ATOM 656 C C . MET A 1 86 ? 7.298 6.392 -11.807 1.00 98.25 86 MET A C 1
ATOM 658 O O . MET A 1 86 ? 7.757 6.650 -12.919 1.00 98.25 86 MET A O 1
ATOM 662 N N . VAL A 1 87 ? 8.082 6.133 -10.757 1.00 98.31 87 VAL A N 1
ATOM 663 C CA . VAL A 1 87 ? 9.552 6.142 -10.845 1.00 98.31 87 VAL A CA 1
ATOM 664 C C . VAL A 1 87 ? 10.039 5.086 -11.835 1.00 98.31 87 VAL A C 1
ATOM 666 O O . VAL A 1 87 ? 10.809 5.414 -12.737 1.00 98.31 87 VAL A O 1
ATOM 669 N N . LYS A 1 88 ? 9.534 3.851 -11.740 1.00 98.25 88 LYS A N 1
ATOM 670 C CA . LYS A 1 88 ? 9.874 2.776 -12.688 1.00 98.25 88 LYS A CA 1
ATOM 671 C C . LYS A 1 88 ? 9.536 3.160 -14.126 1.00 98.25 88 LYS A C 1
ATOM 673 O O . LYS A 1 88 ? 10.356 2.986 -15.022 1.00 98.25 88 LYS A O 1
ATOM 678 N N . THR A 1 89 ? 8.357 3.739 -14.337 1.00 98.44 89 THR A N 1
ATOM 679 C CA . THR A 1 89 ? 7.918 4.171 -15.670 1.00 98.44 89 THR A CA 1
ATOM 680 C C . THR A 1 89 ? 8.832 5.254 -16.242 1.00 98.44 89 THR A C 1
ATOM 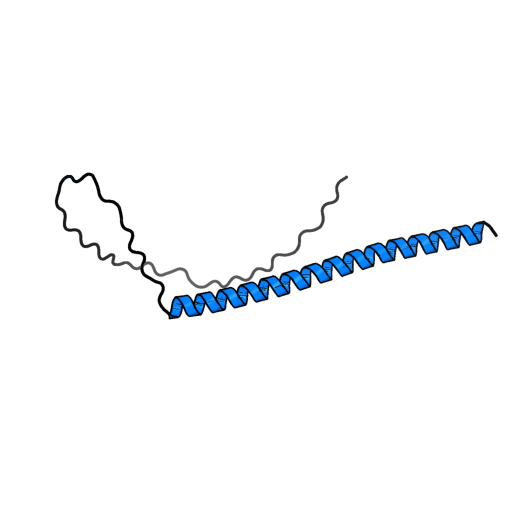682 O O . THR A 1 89 ? 9.157 5.209 -17.426 1.00 98.44 89 THR A O 1
ATOM 685 N N . LYS A 1 90 ? 9.280 6.214 -15.423 1.00 98.31 90 LYS A N 1
ATOM 686 C CA . LYS A 1 90 ? 10.226 7.254 -15.862 1.00 98.31 90 LYS A CA 1
ATOM 687 C C . LYS A 1 90 ? 11.556 6.657 -16.316 1.00 98.31 90 LYS A C 1
ATOM 689 O O . LYS A 1 90 ? 12.035 7.033 -17.379 1.00 98.31 90 LYS A O 1
ATOM 694 N N . VAL A 1 91 ? 12.099 5.705 -15.555 1.00 98.19 91 VAL A N 1
ATOM 695 C CA . VAL A 1 91 ? 13.349 5.014 -15.910 1.00 98.19 91 VAL A CA 1
ATOM 696 C C . VAL A 1 91 ? 13.212 4.288 -17.247 1.00 98.19 91 VAL A C 1
ATOM 698 O O . VAL A 1 91 ? 14.050 4.469 -18.123 1.00 98.19 91 VAL A O 1
ATOM 701 N N . ILE A 1 92 ? 12.127 3.531 -17.444 1.00 98.06 92 ILE A N 1
ATOM 702 C CA . ILE A 1 92 ? 11.888 2.808 -18.703 1.00 98.06 92 ILE A CA 1
ATOM 703 C C . ILE A 1 92 ? 11.774 3.783 -19.878 1.00 98.06 92 ILE A C 1
ATOM 705 O O . ILE A 1 92 ? 12.415 3.584 -20.904 1.00 98.06 92 ILE A O 1
ATOM 709 N N . ARG A 1 93 ? 10.996 4.864 -19.734 1.00 97.94 93 ARG A N 1
ATOM 710 C CA . ARG A 1 93 ? 10.845 5.875 -20.796 1.00 97.94 93 ARG A CA 1
ATOM 711 C C . ARG A 1 93 ? 12.175 6.516 -21.173 1.00 97.94 93 ARG A C 1
ATOM 713 O O . ARG A 1 93 ? 12.419 6.742 -22.351 1.00 97.94 93 ARG A O 1
ATOM 720 N N . GLN A 1 94 ? 13.021 6.793 -20.185 1.00 98.19 94 GLN A N 1
ATOM 721 C CA . GLN A 1 94 ? 14.346 7.344 -20.427 1.00 98.19 94 GLN A CA 1
ATOM 722 C C . GLN A 1 94 ? 15.231 6.357 -21.197 1.00 98.19 94 GLN A C 1
ATOM 724 O O . GLN A 1 94 ? 15.811 6.733 -22.208 1.00 98.19 94 GLN A O 1
ATOM 729 N N . GLN A 1 95 ? 15.271 5.091 -20.776 1.00 97.88 95 GLN A N 1
ATOM 730 C CA . GLN A 1 95 ? 16.040 4.052 -21.469 1.00 97.88 95 GLN A CA 1
ATOM 731 C C . GLN A 1 95 ? 15.573 3.851 -22.914 1.00 97.88 95 GLN A C 1
ATOM 733 O O . GLN A 1 95 ? 16.399 3.705 -23.811 1.00 97.88 95 GLN A O 1
ATOM 738 N N . VAL A 1 96 ? 14.258 3.873 -23.153 1.00 98.00 96 VAL A N 1
ATOM 739 C CA . VAL A 1 96 ? 13.690 3.778 -24.506 1.00 98.00 96 VAL A CA 1
ATOM 740 C C . VAL A 1 96 ? 14.136 4.963 -25.363 1.00 98.00 96 VAL A C 1
ATOM 742 O O . VAL A 1 96 ? 14.636 4.754 -26.463 1.00 98.00 96 VAL 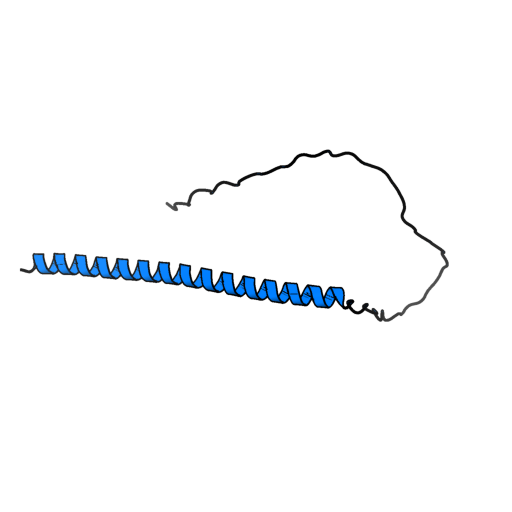A O 1
ATOM 745 N N . ALA A 1 97 ? 14.039 6.190 -24.844 1.00 96.94 97 ALA A N 1
ATOM 746 C CA . ALA A 1 97 ? 14.479 7.381 -25.567 1.00 96.94 97 ALA A CA 1
ATOM 747 C C . ALA A 1 97 ? 15.986 7.345 -25.891 1.00 96.94 97 ALA A C 1
ATOM 749 O O . ALA A 1 97 ? 16.395 7.673 -27.004 1.00 96.94 97 ALA A O 1
ATOM 750 N N . GLU A 1 98 ? 16.823 6.911 -24.945 1.00 96.56 98 GLU A N 1
ATOM 751 C CA . GLU A 1 98 ? 18.269 6.758 -25.156 1.00 96.56 98 GLU A CA 1
ATOM 752 C C . GLU A 1 98 ? 18.585 5.690 -26.219 1.00 96.56 98 GLU A C 1
ATOM 754 O O . GLU A 1 98 ? 19.453 5.895 -27.077 1.00 96.56 98 GLU A O 1
ATOM 759 N N . ALA A 1 99 ? 17.854 4.571 -26.210 1.00 96.44 99 ALA A N 1
ATOM 760 C CA . ALA A 1 99 ? 18.003 3.506 -27.197 1.00 96.44 99 ALA A CA 1
ATOM 761 C C . ALA A 1 99 ? 17.595 3.961 -28.608 1.00 96.44 99 ALA A C 1
ATOM 763 O O . ALA A 1 99 ? 18.305 3.670 -29.572 1.00 96.44 99 ALA A O 1
ATOM 764 N N . GLU A 1 100 ? 16.501 4.715 -28.736 1.00 95.62 100 GLU A N 1
ATOM 765 C CA . GLU A 1 100 ? 16.050 5.291 -30.009 1.00 95.62 100 GLU A CA 1
ATOM 766 C C . GLU A 1 100 ? 17.089 6.253 -30.595 1.00 95.62 100 GLU A C 1
ATOM 768 O O . GLU A 1 100 ? 17.453 6.134 -31.767 1.00 95.62 100 GLU A O 1
ATOM 773 N N . VAL A 1 101 ? 17.624 7.165 -29.776 1.00 95.88 101 VAL A N 1
ATOM 774 C CA . VAL A 1 101 ? 18.681 8.098 -30.202 1.00 95.88 101 VAL A CA 1
ATOM 775 C C . VAL A 1 101 ? 19.930 7.343 -30.656 1.00 95.88 101 VAL A C 1
ATOM 777 O O . VAL A 1 101 ? 20.517 7.680 -31.686 1.00 95.88 101 VAL A O 1
ATOM 780 N N . THR A 1 102 ? 20.329 6.308 -29.915 1.00 95.06 102 THR A N 1
ATOM 781 C CA . THR A 1 102 ? 21.500 5.489 -30.256 1.00 95.06 102 THR A CA 1
ATOM 782 C C . THR A 1 102 ? 21.297 4.763 -31.584 1.00 95.06 102 THR A C 1
ATOM 784 O O . THR A 1 102 ? 22.159 4.848 -32.454 1.00 95.06 102 THR A O 1
ATOM 787 N N . HIS A 1 103 ? 20.139 4.129 -31.782 1.00 93.44 103 HIS A N 1
ATOM 788 C CA . HIS A 1 103 ? 19.796 3.428 -33.024 1.00 93.44 103 HIS A CA 1
ATOM 789 C C . HIS A 1 103 ? 19.816 4.348 -34.248 1.00 93.44 103 HIS A C 1
ATOM 791 O O . HIS A 1 103 ? 20.353 3.978 -35.291 1.00 93.44 103 HIS A O 1
ATOM 797 N N . MET A 1 104 ? 19.269 5.560 -34.114 1.00 92.44 104 MET A N 1
ATOM 798 C CA . MET A 1 104 ? 19.278 6.571 -35.177 1.00 92.44 104 MET A CA 1
ATOM 799 C C . MET A 1 104 ? 20.685 7.074 -35.504 1.00 92.44 104 MET A C 1
ATOM 801 O O . MET A 1 104 ? 20.939 7.465 -36.636 1.00 92.44 104 MET A O 1
ATOM 805 N N . ARG A 1 105 ? 21.599 7.071 -34.529 1.00 89.00 105 ARG A N 1
ATOM 806 C CA . ARG A 1 105 ? 22.997 7.483 -34.715 1.00 89.00 105 ARG A CA 1
ATOM 807 C C . ARG A 1 105 ? 23.850 6.409 -35.397 1.00 89.00 105 ARG A C 1
ATOM 80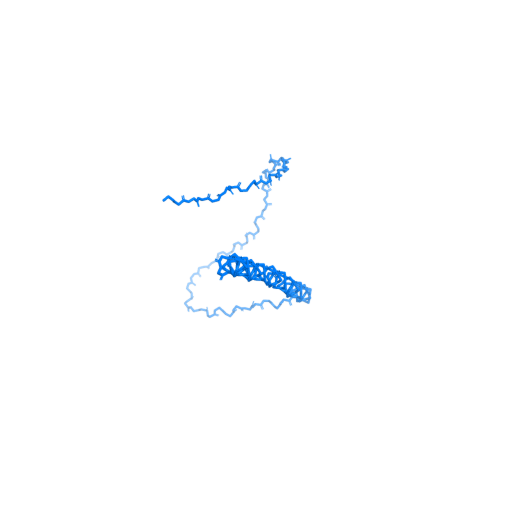9 O O . ARG A 1 105 ? 24.865 6.739 -35.999 1.00 89.00 105 ARG A O 1
ATOM 816 N N . THR A 1 106 ? 23.490 5.137 -35.237 1.00 89.62 106 THR A N 1
ATOM 817 C CA . THR A 1 106 ? 24.251 3.988 -35.761 1.00 89.62 106 THR A CA 1
ATOM 818 C C . THR A 1 106 ? 23.780 3.492 -37.131 1.00 89.62 106 THR A C 1
ATOM 820 O O . THR A 1 106 ? 24.377 2.557 -37.662 1.00 89.62 106 THR A O 1
ATOM 823 N N . LYS A 1 107 ? 22.712 4.077 -37.679 1.00 67.44 107 LYS A N 1
ATOM 824 C CA . LYS A 1 107 ? 22.267 3.884 -39.065 1.00 67.44 107 LYS A CA 1
ATOM 825 C C . LYS A 1 107 ? 22.876 4.938 -39.978 1.00 67.44 107 LYS A C 1
ATOM 827 O O . LYS A 1 107 ? 23.119 4.583 -41.150 1.00 67.44 107 LYS A O 1
#

Radius of gyration: 33.37 Å; chains: 1; bounding box: 46×41×106 Å

Foldseek 3Di:
DDDDDDDDDDDDDDDDDDDDDDDDDDDPDDDDDDDDDDDDDDPPPPDDDDDPVRVVVVVVVVVVVVVVVVVVVVVVVVVVVVVVVVVVVVVVVVVVVVVVVVVVVVD